Protein AF-A0A3N1VFH0-F1 (afdb_monomer_lite)

Structure (mmCIF, N/CA/C/O backbone):
data_AF-A0A3N1VFH0-F1
#
_entry.id   AF-A0A3N1VFH0-F1
#
loop_
_atom_site.group_PDB
_atom_site.id
_atom_site.type_symbol
_atom_site.label_atom_id
_atom_site.label_alt_id
_atom_site.label_comp_id
_atom_site.label_asym_id
_atom_site.label_entity_id
_atom_site.label_seq_id
_atom_site.pdbx_PDB_ins_code
_atom_site.Cartn_x
_atom_site.Cartn_y
_atom_site.Cartn_z
_atom_site.occupancy
_atom_site.B_iso_or_equiv
_atom_site.auth_seq_id
_atom_site.auth_comp_id
_atom_site.auth_asym_id
_atom_site.auth_atom_id
_atom_site.pdbx_PDB_model_num
ATOM 1 N N . MET A 1 1 ? -0.629 -19.686 6.147 1.00 49.88 1 MET A N 1
ATOM 2 C CA . MET A 1 1 ? 0.209 -18.730 5.403 1.00 49.88 1 MET A CA 1
ATOM 3 C C . MET A 1 1 ? -0.654 -17.508 5.210 1.00 49.88 1 MET A C 1
ATOM 5 O O . MET A 1 1 ? -1.635 -17.594 4.484 1.00 49.88 1 MET A O 1
ATOM 9 N N . SER A 1 2 ? -0.417 -16.463 5.993 1.00 59.03 2 SER A N 1
ATOM 10 C CA . SER A 1 2 ? -1.204 -15.239 5.896 1.00 59.03 2 SER A CA 1
ATOM 11 C C . SER A 1 2 ? -0.580 -14.389 4.794 1.00 59.03 2 SER A C 1
ATOM 13 O O . SER A 1 2 ? 0.468 -13.790 5.008 1.00 59.03 2 SER A O 1
ATOM 15 N N . ASP A 1 3 ? -1.173 -14.389 3.597 1.00 76.62 3 ASP A N 1
ATOM 16 C CA . ASP A 1 3 ? -0.802 -13.501 2.482 1.00 76.62 3 ASP A CA 1
ATOM 17 C C . ASP A 1 3 ? -1.253 -12.061 2.778 1.00 76.62 3 ASP A C 1
ATOM 19 O O . ASP A 1 3 ? -2.041 -11.456 2.049 1.00 76.62 3 ASP A O 1
ATOM 23 N N . GLU A 1 4 ? -0.795 -11.529 3.905 1.00 85.50 4 GLU A N 1
ATOM 24 C CA . GLU A 1 4 ? -1.038 -10.166 4.343 1.00 85.50 4 GLU A CA 1
ATOM 25 C C . GLU A 1 4 ? 0.186 -9.310 4.025 1.00 85.50 4 GLU A C 1
ATOM 27 O O . GLU A 1 4 ? 1.345 -9.708 4.187 1.00 85.50 4 GLU A O 1
ATOM 32 N N . MET A 1 5 ? -0.096 -8.121 3.522 1.00 87.56 5 MET A N 1
ATOM 33 C CA . MET A 1 5 ? 0.882 -7.127 3.141 1.00 87.56 5 MET A CA 1
ATOM 34 C C . MET A 1 5 ? 0.755 -5.922 4.058 1.00 87.56 5 MET A C 1
ATOM 36 O O . MET A 1 5 ? -0.346 -5.432 4.326 1.00 87.56 5 MET A O 1
ATOM 40 N N . GLU A 1 6 ? 1.900 -5.437 4.519 1.00 88.81 6 GLU A N 1
ATOM 41 C CA . GLU A 1 6 ? 1.990 -4.203 5.276 1.00 88.81 6 GLU A CA 1
ATOM 42 C C . GLU A 1 6 ? 1.904 -3.017 4.312 1.00 88.81 6 GLU A C 1
ATOM 44 O O . GLU A 1 6 ? 2.682 -2.903 3.361 1.00 88.81 6 GLU A O 1
ATOM 49 N N . CYS A 1 7 ? 0.953 -2.127 4.568 1.00 89.06 7 CYS A N 1
ATOM 50 C CA . CYS A 1 7 ? 0.764 -0.877 3.850 1.00 89.06 7 CYS A CA 1
ATOM 51 C C . CYS A 1 7 ? 0.917 0.285 4.830 1.00 89.06 7 CYS A C 1
ATOM 53 O O . CYS A 1 7 ? 0.273 0.295 5.876 1.00 89.06 7 CYS A O 1
ATOM 55 N N . MET A 1 8 ? 1.734 1.279 4.494 1.00 90.12 8 MET A N 1
ATOM 56 C CA . MET A 1 8 ? 1.984 2.434 5.354 1.00 90.12 8 MET A CA 1
ATOM 57 C C . MET A 1 8 ? 1.350 3.693 4.772 1.00 90.12 8 MET A C 1
ATOM 59 O O . MET A 1 8 ? 1.396 3.956 3.572 1.00 90.12 8 MET A O 1
ATOM 63 N N . CYS A 1 9 ? 0.743 4.477 5.650 1.00 91.44 9 CYS A N 1
ATOM 64 C CA . CYS A 1 9 ? 0.166 5.780 5.358 1.00 91.44 9 CYS A CA 1
ATOM 65 C C . CYS A 1 9 ? 1.254 6.838 5.166 1.00 91.44 9 CYS A C 1
ATOM 67 O O . CYS A 1 9 ? 2.078 7.032 6.058 1.00 91.44 9 CYS A O 1
ATOM 69 N N . GLN A 1 10 ? 1.231 7.564 4.044 1.00 87.88 10 GLN A N 1
ATOM 70 C CA . GLN A 1 10 ? 2.216 8.629 3.799 1.00 87.88 10 GLN A CA 1
ATOM 71 C C . GLN A 1 10 ? 2.047 9.836 4.724 1.00 87.88 10 GLN A C 1
ATOM 73 O O . GLN A 1 10 ? 3.028 10.487 5.063 1.00 87.88 10 GLN A O 1
ATOM 78 N N . GLU A 1 11 ? 0.814 10.141 5.127 1.00 88.75 11 GLU A N 1
ATOM 79 C CA . GLU A 1 11 ? 0.533 11.337 5.928 1.00 88.75 11 GLU A CA 1
ATOM 80 C C . GLU A 1 11 ? 0.752 11.100 7.421 1.00 88.75 11 GLU A C 1
ATOM 82 O O . GLU A 1 11 ? 1.318 11.926 8.128 1.00 88.75 11 GLU A O 1
ATOM 87 N N . CYS A 1 12 ? 0.291 9.952 7.902 1.00 89.88 12 CYS A N 1
ATOM 88 C CA . CYS A 1 12 ? 0.211 9.628 9.315 1.00 89.88 12 CYS A CA 1
ATOM 89 C C . CYS A 1 12 ? 1.290 8.641 9.784 1.00 89.88 12 CYS A C 1
ATOM 91 O O . CYS A 1 12 ? 1.489 8.492 10.986 1.00 89.88 12 CYS A O 1
ATOM 93 N N . GLY A 1 13 ? 1.984 7.963 8.862 1.00 86.31 13 GLY A N 1
ATOM 94 C CA . GLY A 1 13 ? 3.060 7.014 9.174 1.00 86.31 13 GLY A CA 1
ATOM 95 C C . GLY A 1 13 ? 2.596 5.692 9.792 1.00 86.31 13 GLY A C 1
ATOM 96 O O . GLY A 1 13 ? 3.419 4.903 10.244 1.00 86.31 13 GLY A O 1
ATOM 97 N N . ILE A 1 14 ? 1.287 5.441 9.836 1.00 87.12 14 ILE A N 1
ATOM 98 C CA . ILE A 1 14 ? 0.713 4.240 10.449 1.00 87.12 14 ILE A CA 1
ATOM 99 C C . ILE A 1 14 ? 0.721 3.089 9.447 1.00 87.12 14 ILE A C 1
ATOM 101 O O . ILE A 1 14 ? 0.294 3.257 8.301 1.00 87.12 14 ILE A O 1
ATOM 105 N N . SER A 1 15 ? 1.167 1.920 9.908 1.00 86.81 15 SER A N 1
ATOM 106 C CA . SER A 1 15 ? 1.081 0.657 9.178 1.00 86.81 15 SER A CA 1
ATOM 107 C C . SER A 1 15 ? -0.283 -0.003 9.371 1.00 86.81 15 SER A C 1
ATOM 109 O O . SER A 1 15 ? -0.823 -0.067 10.475 1.00 86.81 15 SER A O 1
ATOM 111 N N . SER A 1 16 ? -0.853 -0.506 8.287 1.00 87.94 16 SER A N 1
ATOM 112 C CA . SER A 1 16 ? -2.086 -1.288 8.252 1.00 87.94 16 SER A CA 1
ATOM 113 C C . SER A 1 16 ? -1.865 -2.535 7.407 1.00 87.94 16 SER A C 1
ATOM 115 O O . SER A 1 16 ? -1.112 -2.508 6.435 1.00 87.94 16 SER A O 1
ATOM 117 N N . TYR A 1 17 ? -2.519 -3.629 7.782 1.00 88.69 17 TYR A N 1
ATOM 118 C CA . TYR A 1 17 ? -2.330 -4.928 7.146 1.00 88.69 17 TYR A CA 1
ATOM 119 C C . TYR A 1 17 ? -3.556 -5.276 6.318 1.00 88.69 17 TYR A C 1
ATOM 121 O O . TYR A 1 17 ? -4.683 -5.239 6.813 1.00 88.69 17 TYR A O 1
ATOM 129 N N . PHE A 1 18 ? -3.322 -5.606 5.054 1.00 88.19 18 PHE A N 1
ATOM 130 C CA . PHE A 1 18 ? -4.372 -5.971 4.113 1.00 88.19 18 PHE A CA 1
ATOM 131 C C . PHE A 1 18 ? -3.997 -7.254 3.393 1.00 88.19 18 PHE A C 1
ATOM 133 O O . PHE A 1 18 ? -2.817 -7.554 3.203 1.00 88.19 18 PHE A O 1
ATOM 140 N N . ARG A 1 19 ? -4.997 -8.019 2.959 1.00 88.38 19 ARG A N 1
ATOM 141 C CA . ARG A 1 19 ? -4.749 -9.216 2.156 1.00 88.38 19 ARG A CA 1
ATOM 142 C C . ARG A 1 19 ? -4.194 -8.811 0.799 1.00 88.38 19 ARG A C 1
ATOM 144 O O . ARG A 1 19 ? -4.741 -7.926 0.151 1.00 88.38 19 ARG A O 1
ATOM 151 N N . ALA A 1 20 ? -3.169 -9.515 0.332 1.00 84.50 20 ALA A N 1
ATOM 152 C CA . ALA A 1 20 ? -2.540 -9.265 -0.963 1.00 84.50 20 ALA A CA 1
ATOM 153 C C . ALA A 1 20 ? -3.538 -9.309 -2.133 1.00 84.50 20 ALA A C 1
ATOM 155 O O . ALA A 1 20 ? -3.395 -8.565 -3.096 1.00 84.50 20 ALA A O 1
ATOM 156 N N . LEU A 1 21 ? -4.562 -10.163 -2.035 1.00 86.06 21 LEU A N 1
ATOM 157 C CA . LEU A 1 21 ? -5.618 -10.298 -3.044 1.00 86.06 21 LEU A CA 1
ATOM 158 C C . LEU A 1 21 ? -6.550 -9.083 -3.115 1.00 86.06 21 LEU A C 1
ATOM 160 O O . LEU A 1 21 ? -7.151 -8.844 -4.157 1.00 86.06 21 LEU A O 1
ATOM 164 N N . ASP A 1 22 ? -6.653 -8.325 -2.025 1.00 87.25 22 ASP A N 1
ATOM 165 C CA . ASP A 1 22 ? -7.508 -7.146 -1.933 1.00 87.25 22 ASP A CA 1
ATOM 166 C C . ASP A 1 22 ? -6.744 -5.867 -2.309 1.00 87.25 22 ASP A C 1
ATOM 168 O O . ASP A 1 22 ? -7.319 -4.784 -2.260 1.00 87.25 22 ASP A O 1
ATOM 172 N N . LEU A 1 23 ? -5.459 -5.953 -2.676 1.00 86.75 23 LEU A N 1
ATOM 173 C CA . LEU A 1 23 ? -4.637 -4.796 -3.028 1.00 86.75 23 LEU A CA 1
ATOM 174 C C . LEU A 1 23 ? -4.615 -4.560 -4.534 1.00 86.75 23 LEU A C 1
ATOM 176 O O . LEU A 1 23 ? -4.272 -5.437 -5.323 1.00 86.75 23 LEU A O 1
ATOM 180 N N . SER A 1 24 ? -4.937 -3.331 -4.925 1.00 89.94 24 SER A N 1
ATOM 181 C CA . SER A 1 24 ? -4.763 -2.838 -6.287 1.00 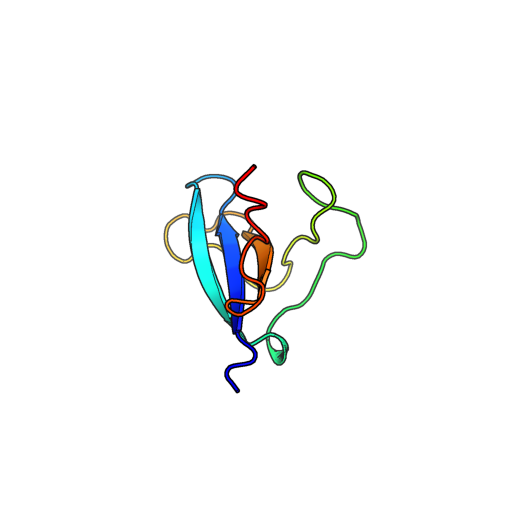89.94 24 SER A CA 1
ATOM 182 C C . SER A 1 24 ? -3.712 -1.739 -6.295 1.00 89.94 24 SER A C 1
ATOM 184 O O . SER A 1 24 ? -3.771 -0.778 -5.525 1.00 89.94 24 SER A O 1
ATOM 186 N N . TYR A 1 25 ? -2.722 -1.912 -7.165 1.00 87.44 25 TYR A N 1
ATOM 187 C CA . TYR A 1 25 ? -1.576 -1.022 -7.253 1.00 87.44 25 TYR A CA 1
ATOM 188 C C . TYR A 1 25 ? -1.762 -0.006 -8.369 1.00 87.44 25 TYR A C 1
ATOM 190 O O . TYR A 1 25 ? -2.308 -0.315 -9.432 1.00 87.44 25 TYR A O 1
ATOM 198 N N . GLU A 1 26 ? -1.260 1.201 -8.150 1.00 83.50 26 GLU 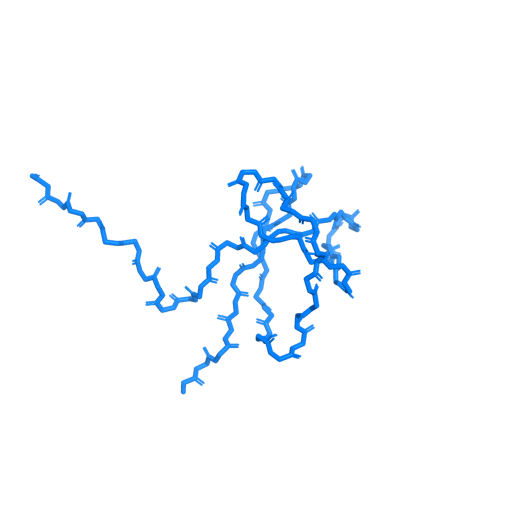A N 1
ATOM 199 C CA . GLU A 1 26 ? -1.113 2.159 -9.233 1.00 83.50 26 GLU A CA 1
ATOM 200 C C . GLU A 1 26 ? -0.007 1.704 -10.198 1.00 83.50 26 GLU A C 1
ATOM 202 O O . GLU A 1 26 ? 1.013 1.145 -9.793 1.00 83.50 26 GLU A O 1
ATOM 207 N N . SER A 1 27 ? -0.212 1.923 -11.499 1.00 71.31 27 SER A N 1
ATOM 208 C CA . SER A 1 27 ? 0.761 1.542 -12.532 1.00 71.31 27 SER A CA 1
ATOM 209 C C . SER A 1 27 ? 2.030 2.401 -12.497 1.00 71.31 27 SER A C 1
ATOM 211 O O . SER A 1 27 ? 3.046 2.017 -13.076 1.00 71.31 27 SER A O 1
ATOM 213 N N . ALA A 1 28 ? 1.976 3.563 -11.841 1.00 72.88 28 ALA A N 1
ATOM 214 C CA . ALA A 1 28 ? 3.115 4.443 -11.660 1.00 72.88 28 ALA A CA 1
ATOM 215 C C . ALA A 1 28 ? 3.902 4.065 -10.390 1.00 72.88 28 ALA A C 1
ATOM 217 O O . ALA A 1 28 ? 3.301 3.760 -9.356 1.00 72.88 28 ALA A O 1
ATOM 218 N N . PRO A 1 29 ? 5.248 4.096 -10.434 1.00 64.44 29 PRO A N 1
ATOM 219 C CA . PRO A 1 29 ? 6.051 3.918 -9.235 1.00 64.44 29 PRO A CA 1
ATOM 220 C C . PRO A 1 29 ? 5.748 5.045 -8.243 1.00 64.44 29 PRO A C 1
ATOM 222 O O . PRO A 1 29 ? 5.809 6.227 -8.578 1.00 64.44 29 PRO A O 1
ATOM 225 N N . GLY A 1 30 ? 5.407 4.649 -7.022 1.00 67.12 30 GLY A N 1
ATOM 226 C CA . GLY A 1 30 ? 5.044 5.544 -5.940 1.00 67.12 30 GLY A CA 1
ATOM 227 C C . GLY A 1 30 ? 6.217 6.114 -5.160 1.00 67.12 30 GLY A C 1
ATOM 228 O O . GLY A 1 30 ? 7.365 6.163 -5.608 1.00 67.12 30 GLY A O 1
ATOM 229 N N . PHE A 1 31 ? 5.914 6.508 -3.923 1.00 66.25 31 PHE A N 1
ATOM 230 C CA . PHE A 1 31 ? 6.894 7.009 -2.969 1.00 66.25 31 PHE A CA 1
ATOM 231 C C . PHE A 1 31 ? 8.026 5.992 -2.745 1.00 66.25 31 PHE A C 1
ATOM 233 O O . PHE A 1 31 ? 7.788 4.825 -2.432 1.00 66.25 31 PHE A O 1
ATOM 240 N N . SER A 1 32 ? 9.277 6.439 -2.901 1.00 69.12 32 SER A N 1
ATOM 241 C CA . SER A 1 32 ? 10.482 5.610 -2.719 1.00 69.12 32 SER A CA 1
ATOM 242 C C . SER A 1 32 ? 10.559 4.373 -3.638 1.00 69.12 32 SER A C 1
ATOM 244 O O . SER A 1 32 ? 11.209 3.384 -3.308 1.00 69.12 32 SER A O 1
ATOM 246 N N . GLY A 1 33 ? 9.879 4.402 -4.794 1.00 74.12 33 GLY A N 1
ATOM 247 C CA . GLY A 1 33 ? 9.851 3.280 -5.740 1.00 74.12 33 GLY A CA 1
ATOM 248 C C . GLY A 1 33 ? 8.972 2.107 -5.297 1.00 74.12 33 GLY A C 1
ATOM 249 O O . GLY A 1 33 ? 8.990 1.058 -5.940 1.00 74.12 33 GLY A O 1
ATOM 250 N N . LYS A 1 34 ? 8.194 2.273 -4.219 1.00 82.06 34 LYS A N 1
ATOM 251 C CA . LYS A 1 34 ? 7.212 1.284 -3.773 1.00 82.06 34 LYS A CA 1
ATOM 252 C C . LYS A 1 34 ? 5.853 1.541 -4.433 1.00 82.06 34 LYS A C 1
ATOM 254 O O . LYS A 1 34 ? 5.512 2.699 -4.682 1.00 82.06 34 LYS A O 1
ATOM 259 N N . PRO A 1 35 ? 5.067 0.496 -4.739 1.00 86.19 35 PRO A N 1
ATOM 260 C CA . PRO A 1 35 ? 3.776 0.679 -5.387 1.00 86.19 35 PRO A CA 1
ATOM 261 C C . PRO A 1 35 ? 2.764 1.328 -4.430 1.00 86.19 35 PRO A C 1
ATOM 263 O O . PRO A 1 35 ? 2.694 0.980 -3.247 1.00 86.19 35 PRO A O 1
ATOM 266 N N . LEU A 1 36 ? 1.984 2.278 -4.953 1.00 88.88 36 LEU A N 1
ATOM 267 C CA . LEU A 1 36 ? 0.878 2.913 -4.229 1.00 88.88 36 LEU A CA 1
ATOM 268 C C . LEU A 1 36 ? -0.366 2.054 -4.305 1.00 88.88 36 LEU A C 1
ATOM 270 O O . LEU A 1 36 ? -0.628 1.441 -5.338 1.00 88.88 36 LEU A O 1
ATOM 274 N N . ILE A 1 37 ? -1.134 2.046 -3.223 1.00 89.50 37 ILE A N 1
ATOM 275 C CA . ILE A 1 37 ? -2.426 1.376 -3.177 1.00 89.50 37 ILE A CA 1
ATOM 276 C C . ILE A 1 37 ? -3.487 2.366 -3.654 1.00 89.50 37 ILE A C 1
ATOM 278 O O . ILE A 1 37 ? -3.601 3.461 -3.104 1.00 89.50 37 ILE A O 1
ATOM 282 N N . ASN A 1 38 ? -4.244 1.995 -4.688 1.00 89.00 38 ASN A N 1
ATOM 283 C CA . ASN A 1 38 ? -5.230 2.884 -5.316 1.00 89.00 38 ASN A CA 1
ATOM 284 C C . ASN A 1 38 ? -6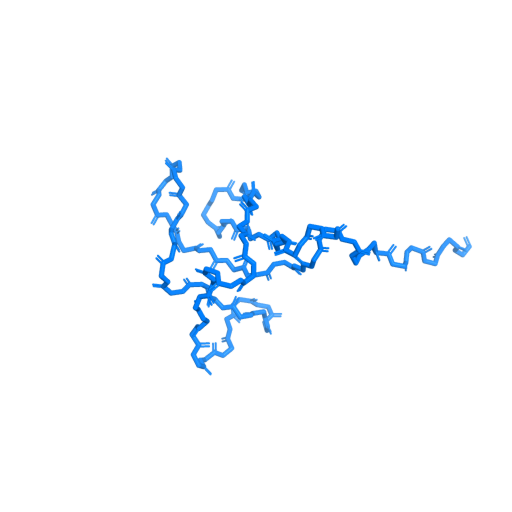.677 2.615 -4.873 1.00 89.00 38 ASN A C 1
ATOM 286 O O . ASN A 1 38 ? -7.557 3.441 -5.103 1.00 89.00 38 ASN A O 1
ATOM 290 N N . ASN A 1 39 ? -6.930 1.465 -4.249 1.00 90.50 39 ASN A N 1
ATOM 291 C CA . ASN A 1 39 ? -8.270 1.014 -3.883 1.00 90.50 39 ASN A CA 1
ATOM 292 C C . ASN A 1 39 ? -8.539 1.057 -2.374 1.00 90.50 39 ASN A C 1
ATOM 294 O O . ASN A 1 39 ? -9.675 0.836 -1.957 1.00 90.50 39 ASN A O 1
ATOM 298 N N . LEU A 1 40 ? -7.516 1.334 -1.563 1.00 89.12 40 LEU A N 1
ATOM 299 C CA . LEU A 1 40 ? -7.606 1.434 -0.111 1.00 89.12 40 LEU A CA 1
ATOM 300 C C . LEU A 1 40 ? -6.910 2.703 0.368 1.00 89.12 40 LEU A C 1
ATOM 302 O O . LEU A 1 40 ? -5.870 3.103 -0.151 1.00 89.12 40 LEU A O 1
ATOM 306 N N . PHE A 1 41 ? -7.478 3.288 1.413 1.00 90.06 41 PHE A N 1
ATOM 307 C CA . PHE A 1 41 ? -6.995 4.506 2.046 1.00 90.06 41 PHE A CA 1
ATOM 308 C C . PHE A 1 41 ? -6.779 4.261 3.534 1.00 90.06 41 PHE A C 1
ATOM 310 O O . PHE A 1 41 ? -7.317 3.309 4.107 1.00 90.06 41 PHE A O 1
ATOM 317 N N . CYS A 1 42 ? -5.997 5.125 4.175 1.00 90.19 42 CYS A N 1
ATOM 318 C CA . CYS A 1 42 ? -5.777 5.032 5.608 1.00 90.19 42 CYS A CA 1
ATOM 319 C C . CYS A 1 42 ? -7.114 5.156 6.363 1.00 90.19 42 CYS A C 1
ATOM 321 O O . CYS A 1 42 ? -7.797 6.170 6.209 1.00 90.19 42 CYS A O 1
ATOM 323 N N . PRO A 1 43 ? -7.474 4.201 7.239 1.00 86.56 43 PRO A N 1
ATO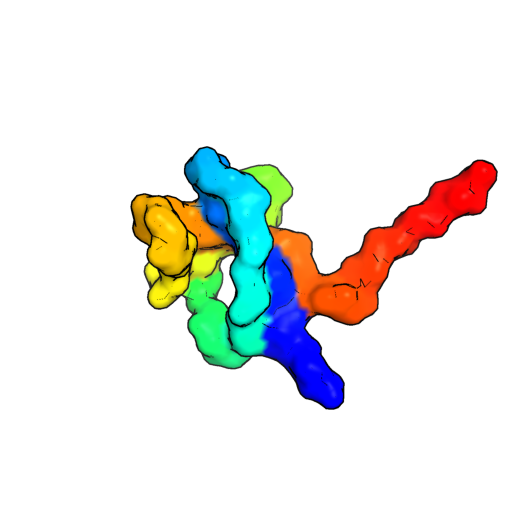M 324 C CA . PRO A 1 43 ? -8.721 4.272 8.003 1.00 86.56 43 PRO A CA 1
ATOM 325 C C . PRO A 1 43 ? -8.739 5.419 9.026 1.00 86.56 43 PRO A C 1
ATOM 327 O O . PRO A 1 43 ? -9.801 5.764 9.534 1.00 86.56 43 PRO A O 1
ATOM 330 N N . GLN A 1 44 ? -7.579 6.003 9.342 1.00 88.56 44 GLN A N 1
ATOM 331 C CA . GLN A 1 44 ? -7.448 7.037 10.365 1.00 88.56 44 GLN A CA 1
ATOM 332 C C . GLN A 1 44 ? -7.474 8.462 9.801 1.00 88.56 44 GLN A C 1
ATOM 334 O O . GLN A 1 44 ? -8.054 9.344 10.427 1.00 88.56 44 GLN A O 1
ATOM 339 N N . CYS A 1 45 ? -6.856 8.703 8.640 1.00 90.94 45 CYS A N 1
ATOM 340 C CA . CYS A 1 45 ? -6.795 10.040 8.034 1.00 90.94 45 CYS A CA 1
ATOM 341 C C . CYS A 1 45 ? -7.341 10.114 6.600 1.00 90.94 45 CYS A C 1
ATOM 343 O O . CYS A 1 45 ? -7.446 11.208 6.060 1.00 90.94 45 CYS A O 1
ATOM 345 N N . GLY A 1 46 ? -7.681 8.984 5.970 1.00 89.38 46 GLY A N 1
ATOM 346 C CA . GLY A 1 46 ? -8.094 8.929 4.562 1.00 89.38 46 GLY A CA 1
ATOM 347 C C . GLY A 1 46 ? -6.950 9.095 3.555 1.00 89.38 46 GLY A C 1
ATOM 348 O O . GLY A 1 46 ? -7.198 9.132 2.354 1.00 89.38 46 GLY A O 1
ATOM 349 N N . GLY A 1 47 ? -5.704 9.181 4.027 1.00 90.19 47 GLY A N 1
ATOM 350 C CA . GLY A 1 47 ? -4.523 9.380 3.193 1.00 90.19 47 GLY A CA 1
ATOM 351 C C . GLY A 1 47 ? -4.155 8.165 2.341 1.00 90.19 47 GLY A C 1
ATOM 352 O O . GLY A 1 47 ? -4.583 7.034 2.596 1.00 90.19 47 GLY A O 1
ATOM 353 N N . VAL A 1 48 ? -3.314 8.402 1.334 1.00 89.75 48 VAL A N 1
ATOM 354 C CA . VAL A 1 48 ? -2.825 7.361 0.419 1.00 89.75 48 VAL A CA 1
ATOM 355 C C . VAL A 1 48 ? -1.858 6.420 1.140 1.00 89.75 48 VAL A C 1
ATOM 357 O O . VAL A 1 48 ? -0.976 6.847 1.897 1.00 89.75 48 VAL A O 1
ATOM 360 N N . LEU A 1 49 ? -2.021 5.125 0.875 1.00 90.19 49 LEU A N 1
ATOM 361 C CA . LEU A 1 49 ? -1.172 4.062 1.397 1.00 90.19 49 LEU A CA 1
ATOM 362 C C . LEU A 1 49 ? -0.149 3.624 0.339 1.00 90.19 49 LEU A C 1
ATOM 364 O O . LEU A 1 49 ? -0.450 3.577 -0.854 1.00 90.19 49 LEU A O 1
ATOM 368 N N . PHE A 1 50 ? 1.054 3.258 0.771 1.00 89.06 50 PHE A N 1
ATOM 369 C CA . PHE A 1 50 ? 2.048 2.593 -0.074 1.00 89.06 50 PHE A CA 1
ATOM 370 C C . PHE A 1 50 ? 2.407 1.229 0.502 1.00 89.06 50 PHE A C 1
ATOM 372 O O . PHE A 1 50 ? 2.410 1.034 1.720 1.00 89.06 50 PHE A O 1
ATOM 379 N N . LEU A 1 51 ? 2.717 0.281 -0.377 1.00 87.69 51 LEU A N 1
ATOM 380 C CA . LEU A 1 51 ? 3.118 -1.057 0.033 1.00 87.69 51 LEU A CA 1
ATOM 381 C C . LEU A 1 51 ? 4.494 -1.008 0.702 1.00 87.69 51 LEU A C 1
ATOM 383 O O . LEU A 1 51 ? 5.437 -0.481 0.119 1.00 87.69 51 LEU A O 1
ATOM 387 N N . VAL A 1 52 ? 4.637 -1.590 1.888 1.00 86.81 52 VAL A N 1
ATOM 388 C CA . VAL A 1 52 ? 5.930 -1.736 2.566 1.00 86.81 52 VAL A CA 1
ATOM 389 C C . VAL A 1 52 ? 6.577 -3.068 2.199 1.00 86.81 52 VAL A C 1
ATOM 391 O O . VAL A 1 52 ? 7.733 -3.056 1.767 1.00 86.81 52 VAL A O 1
ATOM 394 N N . GLY A 1 53 ? 5.833 -4.170 2.328 1.00 81.12 53 GLY A N 1
ATOM 395 C CA . GLY A 1 53 ? 6.309 -5.537 2.102 1.00 81.12 53 GLY A CA 1
ATOM 396 C C . GLY A 1 53 ? 5.350 -6.587 2.673 1.00 81.12 53 GLY A C 1
ATOM 397 O O . GLY A 1 53 ? 4.259 -6.255 3.140 1.00 81.12 53 GLY A O 1
ATOM 398 N N . ARG A 1 54 ? 5.733 -7.867 2.620 1.00 79.00 54 ARG A N 1
ATOM 399 C CA . ARG A 1 54 ? 5.000 -8.952 3.299 1.00 79.00 54 ARG A CA 1
ATOM 400 C C . ARG A 1 54 ? 5.423 -9.031 4.763 1.00 79.00 54 ARG A C 1
ATOM 402 O O . ARG A 1 54 ? 6.589 -8.805 5.062 1.00 79.00 54 ARG A O 1
ATOM 409 N N . ILE A 1 55 ? 4.503 -9.434 5.642 1.00 66.75 55 ILE A N 1
ATOM 410 C CA . ILE A 1 55 ? 4.779 -9.622 7.083 1.00 66.75 55 ILE A CA 1
ATOM 411 C C . ILE A 1 55 ? 5.938 -10.611 7.320 1.00 66.75 55 ILE A C 1
ATOM 413 O O . ILE A 1 55 ? 6.719 -10.434 8.246 1.00 66.75 55 ILE A O 1
ATOM 417 N N . ASP A 1 56 ? 6.073 -11.620 6.455 1.00 60.59 56 ASP A N 1
ATOM 418 C CA . ASP A 1 56 ?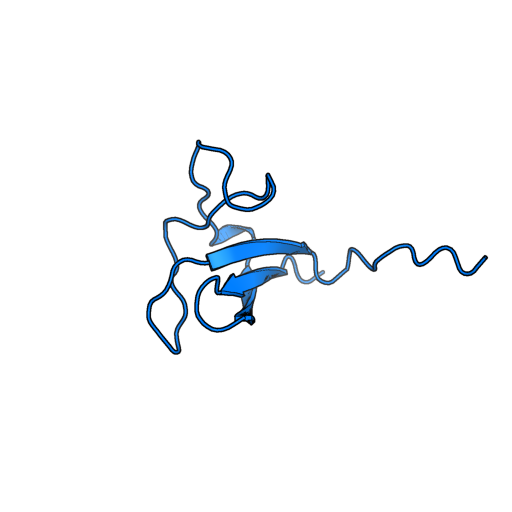 7.108 -12.664 6.540 1.00 60.59 56 ASP A CA 1
ATOM 419 C C . ASP A 1 56 ? 8.425 -12.289 5.835 1.00 60.59 56 ASP A C 1
ATOM 421 O O . ASP A 1 56 ? 9.406 -13.030 5.885 1.00 60.59 56 ASP A O 1
ATOM 425 N N . GLU A 1 57 ? 8.471 -11.145 5.149 1.00 58.03 57 GLU A N 1
ATOM 426 C CA . GLU A 1 57 ? 9.712 -10.635 4.573 1.00 58.03 57 GLU A CA 1
ATOM 427 C C . GLU A 1 57 ? 10.458 -9.863 5.668 1.00 58.03 57 GLU A C 1
ATOM 429 O O . GLU A 1 57 ? 10.554 -8.637 5.651 1.00 58.03 57 GLU A O 1
ATOM 434 N N . GLU A 1 58 ? 10.941 -10.607 6.673 1.00 50.31 58 GLU A N 1
ATOM 435 C CA . GLU A 1 58 ? 11.835 -10.080 7.701 1.00 50.31 58 GLU A CA 1
ATOM 436 C C . GLU A 1 58 ? 12.954 -9.275 7.024 1.00 50.31 58 GLU A C 1
ATOM 438 O O . GLU A 1 58 ? 13.552 -9.745 6.041 1.00 50.31 58 GLU A O 1
ATOM 443 N N . PRO A 1 59 ? 13.307 -8.082 7.541 1.00 54.12 59 PRO A N 1
ATOM 444 C CA . PRO A 1 59 ? 14.517 -7.427 7.099 1.00 54.12 59 PRO A CA 1
ATOM 445 C C . PRO A 1 59 ? 15.632 -8.421 7.383 1.00 54.12 59 PRO A C 1
ATOM 447 O O . PRO A 1 59 ? 15.839 -8.823 8.529 1.00 54.12 59 PRO A O 1
ATOM 450 N N . ARG A 1 60 ? 16.364 -8.840 6.348 1.00 52.09 60 ARG A N 1
ATOM 451 C CA . ARG A 1 60 ? 17.66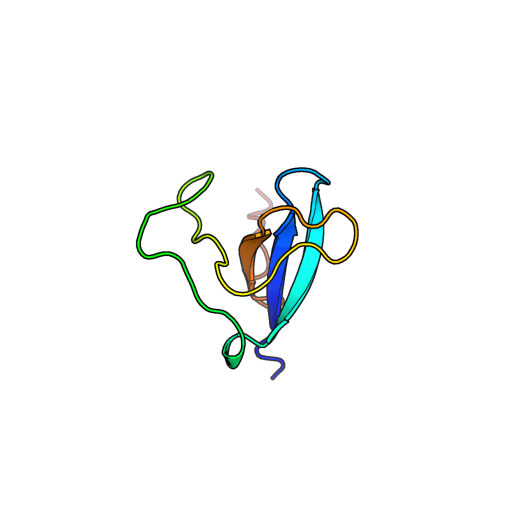6 -9.475 6.540 1.00 52.09 60 ARG A CA 1
ATOM 452 C C . ARG A 1 60 ? 18.572 -8.430 7.187 1.00 52.09 60 ARG A C 1
ATOM 454 O O . ARG A 1 60 ? 19.388 -7.809 6.507 1.00 52.09 60 ARG A O 1
ATOM 461 N N . TYR A 1 61 ? 18.416 -8.209 8.489 1.00 54.12 61 TYR A N 1
ATOM 462 C CA . TYR A 1 61 ? 19.403 -7.545 9.308 1.00 54.12 61 TYR A CA 1
ATOM 463 C C . TYR A 1 61 ? 20.633 -8.441 9.224 1.00 54.12 61 TYR A C 1
ATOM 465 O O . TYR A 1 61 ? 20.743 -9.457 9.903 1.00 54.12 61 TYR A O 1
ATOM 473 N N . LYS A 1 62 ? 21.548 -8.102 8.314 1.00 52.50 62 LYS A N 1
ATOM 474 C CA . LYS A 1 62 ? 22.926 -8.552 8.429 1.00 52.50 62 LYS A CA 1
ATOM 475 C C . LYS A 1 62 ? 23.459 -7.867 9.680 1.00 52.50 62 LYS A C 1
ATOM 477 O O . LYS A 1 62 ? 23.895 -6.722 9.611 1.00 52.50 62 LYS A O 1
ATOM 482 N N . THR A 1 63 ? 23.349 -8.534 10.821 1.00 49.78 63 THR A N 1
ATOM 483 C CA . THR A 1 63 ? 24.193 -8.258 11.980 1.00 49.78 63 THR A CA 1
ATOM 484 C C . THR A 1 63 ? 25.626 -8.497 11.514 1.00 49.78 63 THR A C 1
ATOM 486 O O . THR A 1 63 ? 26.044 -9.639 11.324 1.00 49.78 63 THR A O 1
ATOM 489 N N . GLY A 1 64 ? 26.305 -7.403 11.168 1.00 48.97 64 GLY A N 1
ATOM 490 C CA . GLY A 1 64 ? 27.754 -7.368 11.004 1.00 48.97 64 GLY A CA 1
ATOM 491 C C . GLY A 1 64 ? 28.440 -7.323 12.357 1.00 48.97 64 GLY A C 1
ATOM 492 O O . GLY A 1 64 ? 27.801 -6.828 13.314 1.00 48.97 64 GLY A O 1
#

Organism: NCBI:txid610254

Secondary structure (DSSP, 8-state):
---EEEEEETTT--EEEEEGGG--EEEEE-GGGPEEEEEEE-TTT-PEEEEEEETT--------

pLDDT: mean 79.39, std 13.6, range [48.97, 91.44]

Radius of gyration: 12.27 Å; chains: 1; bounding box: 36×30×24 Å

Foldseek 3Di:
DQQWFWKAFPPPRDTDIDHPVQFDWDPDQDDPRFTWGDRDADPPPRGTITTDGGPPPPPPPPPD

Sequence (64 aa):
MSDEMECMCQECGISSYFRALDLSYESAPGFSGKPLINNLFCPQCGGVLFLVGRIDEEPRYKTG